Protein AF-A0A9R1JQ22-F1 (afdb_monomer)

Structure (mmCIF, N/CA/C/O backbone):
data_AF-A0A9R1JQ22-F1
#
_entry.id   AF-A0A9R1JQ22-F1
#
loop_
_atom_site.group_PDB
_atom_site.id
_atom_site.type_symbol
_atom_site.label_atom_id
_atom_site.label_alt_id
_atom_site.label_comp_id
_atom_site.label_asym_id
_atom_site.label_entity_id
_atom_site.label_seq_id
_atom_site.pdbx_PDB_ins_code
_atom_site.Cartn_x
_atom_site.Cartn_y
_atom_site.Cartn_z
_atom_site.occupancy
_atom_site.B_iso_or_equiv
_atom_site.auth_seq_id
_atom_site.auth_comp_id
_atom_site.auth_asym_id
_atom_site.auth_atom_id
_atom_site.pdbx_PDB_model_num
ATOM 1 N N . MET A 1 1 ? -4.980 52.542 47.065 1.00 35.00 1 MET A N 1
ATOM 2 C CA . MET A 1 1 ? -4.676 52.228 45.651 1.00 35.00 1 MET A CA 1
ATOM 3 C C . MET A 1 1 ? -4.388 50.743 45.516 1.00 35.00 1 MET A C 1
ATOM 5 O O . MET A 1 1 ? -3.361 50.291 45.997 1.00 35.00 1 MET A O 1
ATOM 9 N N . GLY A 1 2 ? -5.307 49.986 44.917 1.00 48.59 2 GLY A N 1
ATOM 10 C CA . GLY A 1 2 ? -5.088 48.584 44.563 1.00 48.59 2 GLY A CA 1
ATOM 11 C C . GLY A 1 2 ? -4.748 48.441 43.085 1.00 48.59 2 GLY A C 1
ATOM 12 O O . GLY A 1 2 ? -5.331 49.156 42.277 1.00 48.59 2 GLY A O 1
ATOM 13 N N . LYS A 1 3 ? -3.843 47.509 42.760 1.00 42.19 3 LYS A N 1
ATOM 14 C CA . LYS A 1 3 ? -3.771 46.757 41.494 1.00 42.19 3 LYS A CA 1
ATOM 15 C C . LYS A 1 3 ? -3.030 45.442 41.772 1.00 42.19 3 LYS A C 1
ATOM 17 O O . LYS A 1 3 ? -1.808 45.395 41.729 1.00 42.19 3 LYS A O 1
ATOM 22 N N . GLY A 1 4 ? -3.772 44.391 42.122 1.00 51.31 4 GLY A N 1
ATOM 23 C CA . GLY A 1 4 ? -3.244 43.024 42.089 1.00 51.31 4 GLY A CA 1
ATOM 24 C C . GLY A 1 4 ? -3.083 42.564 40.632 1.00 51.31 4 GLY A C 1
ATOM 25 O O . GLY A 1 4 ? -3.836 43.036 39.775 1.00 51.31 4 GLY A O 1
ATOM 26 N N . PRO A 1 5 ? -2.122 41.680 40.316 1.00 47.59 5 PRO A N 1
ATOM 27 C CA . PRO A 1 5 ? -1.846 41.262 38.946 1.00 47.59 5 PRO A CA 1
ATOM 28 C C . PRO A 1 5 ? -2.950 40.323 38.432 1.00 47.59 5 PRO A C 1
ATOM 30 O O . PRO A 1 5 ? -2.848 39.101 38.478 1.00 47.59 5 PRO A O 1
ATOM 33 N N . VAL A 1 6 ? -4.034 40.908 37.923 1.00 52.91 6 VAL A N 1
ATOM 34 C CA . VAL A 1 6 ? -5.035 40.230 37.092 1.00 52.91 6 VAL A CA 1
ATOM 35 C C . VAL A 1 6 ? -4.438 40.098 35.690 1.00 52.91 6 VAL A C 1
ATOM 37 O O . VAL A 1 6 ? -4.528 41.010 34.876 1.00 52.91 6 VAL A O 1
ATOM 40 N N . GLY A 1 7 ? -3.760 38.986 35.411 1.00 54.38 7 GLY A N 1
ATOM 41 C CA . GLY A 1 7 ? -3.201 38.754 34.071 1.00 54.38 7 GLY A CA 1
ATOM 42 C C . GLY A 1 7 ? -2.536 37.401 33.834 1.00 54.38 7 GLY A C 1
ATOM 43 O O . GLY A 1 7 ? -2.377 37.000 32.689 1.00 54.38 7 GLY A O 1
ATOM 44 N N . THR A 1 8 ? -2.189 36.655 34.882 1.00 57.50 8 THR A N 1
ATOM 45 C CA . THR A 1 8 ? -1.467 35.374 34.768 1.00 57.50 8 THR A CA 1
ATOM 46 C C . THR A 1 8 ? -2.361 34.206 34.353 1.00 57.50 8 THR A C 1
ATOM 48 O O . THR A 1 8 ? -1.929 33.347 33.591 1.00 57.50 8 THR A O 1
ATOM 51 N N . ASN A 1 9 ? -3.623 34.186 34.793 1.00 64.94 9 ASN A N 1
ATOM 52 C CA . ASN A 1 9 ? -4.506 33.031 34.598 1.00 64.94 9 ASN A CA 1
ATOM 53 C C . ASN A 1 9 ? -4.864 32.797 33.119 1.00 64.94 9 ASN A C 1
ATOM 55 O O . ASN A 1 9 ? -4.784 31.681 32.621 1.00 64.94 9 ASN A O 1
ATOM 59 N N . LYS A 1 10 ? -5.184 33.864 32.375 1.00 67.69 10 LYS A N 1
ATOM 60 C CA . LYS A 1 10 ? -5.557 33.752 30.954 1.00 67.69 10 LYS A CA 1
ATOM 61 C C . LYS A 1 10 ? -4.394 33.263 30.094 1.00 67.69 10 LYS A C 1
ATOM 63 O O . LYS A 1 10 ? -4.587 32.401 29.247 1.00 67.69 10 LYS A O 1
ATOM 68 N N . THR A 1 11 ? -3.189 33.770 30.342 1.00 75.38 11 THR A N 1
ATOM 69 C CA . THR A 1 11 ? -1.988 33.382 29.593 1.00 75.38 11 THR A CA 1
ATOM 70 C C . THR A 1 11 ? -1.592 31.939 29.881 1.00 75.38 11 THR A C 1
ATOM 72 O O . THR A 1 11 ? -1.247 31.212 28.955 1.00 75.38 11 THR A O 1
ATOM 75 N N . LEU A 1 12 ? -1.702 31.501 31.141 1.00 79.31 12 LEU A N 1
ATOM 76 C CA . LEU A 1 12 ? -1.476 30.108 31.529 1.00 79.31 12 LEU A CA 1
ATOM 77 C C . LEU A 1 12 ? -2.496 29.175 30.871 1.00 79.31 12 LEU A C 1
ATOM 79 O O . LEU A 1 12 ? -2.099 28.171 30.291 1.00 79.31 12 LEU A O 1
ATOM 83 N N . ILE A 1 13 ? -3.783 29.535 30.877 1.00 84.31 13 ILE A N 1
ATOM 84 C CA . ILE A 1 13 ? -4.831 28.766 30.190 1.00 84.31 13 ILE A CA 1
ATOM 85 C C . ILE A 1 13 ? -4.534 28.671 28.687 1.00 84.31 13 ILE A C 1
ATOM 87 O O . ILE A 1 13 ? -4.598 27.583 28.122 1.00 84.31 13 ILE A O 1
ATOM 91 N N . CYS A 1 14 ? -4.148 29.774 28.038 1.00 85.25 14 CYS A N 1
ATOM 92 C CA . CYS A 1 14 ? -3.774 29.762 26.623 1.00 85.25 14 CYS A CA 1
ATOM 93 C C . CYS A 1 14 ? -2.560 28.865 26.347 1.00 85.25 14 CYS A C 1
ATOM 95 O O . CYS A 1 14 ? -2.589 28.079 25.405 1.00 85.25 14 CYS A O 1
ATOM 97 N N . LEU A 1 15 ? -1.514 28.941 27.173 1.00 85.69 15 LEU A N 1
ATOM 98 C CA . LEU A 1 15 ? -0.331 28.080 27.062 1.00 85.69 15 LEU A CA 1
ATOM 99 C C . LEU A 1 15 ? -0.688 26.597 27.206 1.00 85.69 15 LEU A C 1
ATOM 101 O O . LEU A 1 15 ? -0.211 25.774 26.428 1.00 85.69 15 LEU A O 1
ATOM 105 N N . TRP A 1 16 ? -1.565 26.265 28.153 1.00 87.12 16 TRP A N 1
ATOM 106 C CA . TRP A 1 16 ? -2.074 24.908 28.344 1.00 87.12 16 TRP A CA 1
ATOM 107 C C . TRP A 1 16 ? -2.885 24.415 27.143 1.00 87.12 16 TRP A C 1
ATOM 109 O O . TRP A 1 16 ? -2.669 23.297 26.682 1.00 87.12 16 TRP A O 1
ATOM 119 N N . LEU A 1 17 ? -3.774 25.247 26.594 1.00 87.25 17 LEU A N 1
ATOM 120 C CA . LEU A 1 17 ? -4.547 24.910 25.396 1.00 87.25 17 LEU A CA 1
ATOM 121 C C . LEU A 1 17 ? -3.642 24.693 24.177 1.00 87.25 17 LEU A C 1
ATOM 123 O O . LEU A 1 17 ? -3.842 23.735 23.436 1.00 87.25 17 LEU A O 1
ATOM 127 N N . VAL A 1 18 ? -2.620 25.534 23.993 1.00 86.62 18 VAL A N 1
ATOM 128 C CA . VAL A 1 18 ? -1.626 25.377 22.919 1.00 86.62 18 VAL A CA 1
ATOM 129 C C . VAL A 1 18 ? -0.827 24.087 23.100 1.00 86.62 18 VAL A C 1
ATOM 131 O O . VAL A 1 18 ? -0.636 23.356 22.132 1.00 86.62 18 VAL A O 1
ATOM 134 N N . LEU A 1 19 ? -0.412 23.749 24.323 1.00 86.19 19 LEU A N 1
ATOM 135 C CA . LEU A 1 19 ? 0.284 22.493 24.603 1.00 86.19 19 LEU A CA 1
ATOM 136 C C . LEU A 1 19 ? -0.608 21.270 24.326 1.00 86.19 19 LEU A C 1
ATOM 138 O O . LEU A 1 19 ? -0.152 20.316 23.701 1.00 86.19 19 LEU A O 1
ATOM 142 N N . LEU A 1 20 ? -1.887 21.312 24.714 1.00 82.62 20 LEU A N 1
ATOM 143 C CA . LEU A 1 20 ? -2.869 20.265 24.404 1.00 82.62 20 LEU A CA 1
ATOM 144 C C . LEU A 1 20 ? -3.103 20.118 22.893 1.00 82.62 20 LEU A C 1
ATOM 146 O O . LEU A 1 20 ? -3.173 18.996 22.390 1.00 82.62 20 LEU A O 1
ATOM 150 N N . LEU A 1 21 ? -3.172 21.231 22.156 1.00 80.69 21 LEU A N 1
ATOM 151 C CA . LEU A 1 21 ? -3.255 21.246 20.692 1.00 80.69 21 LEU A CA 1
ATOM 152 C C . LEU A 1 21 ? -2.009 20.626 20.048 1.00 80.69 21 LEU A C 1
ATOM 154 O O . LEU A 1 21 ? -2.137 19.801 19.149 1.00 80.69 21 LEU A O 1
ATOM 158 N N . LEU A 1 22 ? -0.811 20.965 20.532 1.00 76.19 22 LEU A N 1
ATOM 159 C CA . LEU A 1 22 ? 0.452 20.403 20.041 1.00 76.19 22 LEU A CA 1
ATOM 160 C C . LEU A 1 22 ? 0.583 18.903 20.348 1.00 76.19 22 LEU A C 1
ATOM 162 O O . LEU A 1 22 ? 1.074 18.149 19.511 1.00 76.19 22 LEU A O 1
ATOM 166 N N . LEU A 1 23 ? 0.104 18.449 21.510 1.00 70.50 23 LEU A N 1
ATOM 167 C CA . LEU A 1 23 ? 0.044 17.023 21.855 1.00 70.50 23 LEU A CA 1
ATOM 168 C C . LEU A 1 23 ? -0.985 16.268 20.998 1.00 70.50 23 LEU A C 1
ATOM 170 O O . LEU A 1 23 ? -0.746 15.121 20.618 1.00 70.50 23 LEU A O 1
ATOM 174 N N . SER A 1 24 ? -2.094 16.926 20.648 1.00 65.81 24 SER A N 1
ATOM 175 C CA . SER A 1 24 ? -3.119 16.396 19.736 1.00 65.81 24 SER A CA 1
ATOM 176 C C . SER A 1 24 ? -2.671 16.414 18.270 1.00 65.81 24 SER A C 1
ATOM 178 O O . SER A 1 24 ? -3.159 15.620 17.473 1.00 65.81 24 SER A O 1
ATOM 180 N N . TYR A 1 25 ? -1.696 17.257 17.911 1.00 61.34 25 TYR A N 1
ATOM 181 C CA . TYR A 1 25 ? -1.096 17.337 16.574 1.00 61.34 25 TYR A CA 1
ATOM 182 C C . TYR A 1 25 ? -0.208 16.122 16.228 1.00 61.34 25 TYR A C 1
ATOM 184 O O . TYR A 1 25 ? 0.479 16.119 15.203 1.00 61.34 25 TYR A O 1
ATOM 192 N N . LYS A 1 26 ? -0.230 15.036 17.019 1.00 57.59 26 LYS A N 1
ATOM 193 C CA . LYS A 1 26 ? 0.317 13.755 16.556 1.00 57.59 26 LYS A CA 1
ATOM 194 C C . LYS A 1 26 ? -0.278 13.440 15.184 1.00 57.59 26 LYS A C 1
ATOM 196 O O . LYS A 1 26 ? -1.483 13.323 15.000 1.00 57.59 26 LYS A O 1
ATOM 201 N N . LYS A 1 27 ? 0.634 13.413 14.218 1.00 52.72 27 LYS A N 1
ATOM 202 C CA . LYS A 1 27 ? 0.445 13.447 12.774 1.00 52.72 27 LYS A CA 1
ATOM 203 C C . LYS A 1 27 ? -0.727 12.575 12.323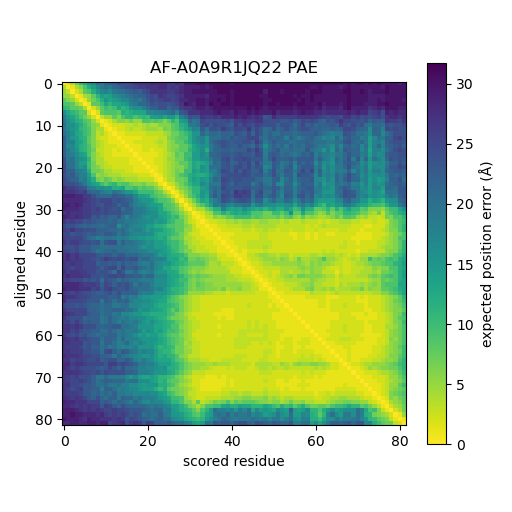 1.00 52.72 27 LYS A C 1
ATOM 205 O O . LYS A 1 27 ? -0.546 11.393 12.059 1.00 52.72 27 LYS A O 1
ATOM 210 N N . MET A 1 28 ? -1.904 13.178 12.146 1.00 48.97 28 MET A N 1
ATOM 211 C CA . MET A 1 28 ? -2.988 12.581 11.367 1.00 48.97 28 MET A CA 1
ATOM 212 C C . MET A 1 28 ? -2.594 12.602 9.885 1.00 48.97 28 MET A C 1
ATOM 214 O O . MET A 1 28 ? -3.143 13.344 9.075 1.00 48.97 28 MET A O 1
ATOM 218 N N . ARG A 1 29 ? -1.613 11.779 9.502 1.00 55.34 29 ARG A N 1
ATOM 219 C CA . ARG A 1 29 ? -1.555 11.266 8.134 1.00 55.34 29 ARG A CA 1
ATOM 220 C C . ARG A 1 29 ? -2.613 10.172 8.099 1.00 55.34 29 ARG A C 1
ATOM 222 O O . ARG A 1 29 ? -2.325 9.019 8.385 1.00 55.34 29 ARG A O 1
ATOM 229 N N . SER A 1 30 ? -3.865 10.562 7.867 1.00 63.72 30 SER A N 1
ATOM 230 C CA . SER A 1 30 ? -5.032 9.664 7.864 1.00 63.72 30 SER A CA 1
ATOM 231 C C . SER A 1 30 ? -5.053 8.774 6.610 1.00 63.72 30 SER A C 1
ATOM 233 O O . SER A 1 30 ? -6.051 8.643 5.904 1.00 63.72 30 SER A O 1
ATOM 235 N N . ASP A 1 31 ? -3.903 8.186 6.285 1.00 66.00 31 ASP A N 1
ATOM 236 C CA . ASP A 1 31 ? -3.790 7.177 5.246 1.00 66.00 31 ASP A CA 1
ATOM 237 C C . ASP A 1 31 ? -3.949 5.764 5.832 1.00 66.00 31 ASP A C 1
ATOM 239 O O . ASP A 1 31 ? -4.452 4.875 5.146 1.00 66.00 31 ASP A O 1
ATOM 243 N N . GLY A 1 32 ? -3.655 5.590 7.121 1.00 72.94 32 GLY A N 1
ATOM 244 C CA . GLY A 1 32 ? -3.839 4.352 7.867 1.00 72.94 32 GLY A CA 1
ATOM 245 C C . GLY A 1 32 ? -3.260 4.460 9.279 1.00 72.94 32 GLY A C 1
ATOM 246 O O . GLY A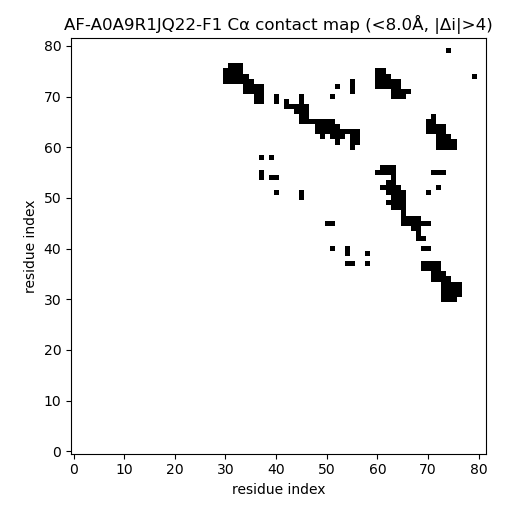 1 32 ? -2.654 5.473 9.622 1.00 72.94 32 GLY A O 1
ATOM 247 N N . CYS A 1 33 ? -3.460 3.425 10.090 1.00 80.25 33 CYS A N 1
ATOM 248 C CA . CYS A 1 33 ? -2.787 3.250 11.383 1.00 80.25 33 CYS A CA 1
ATOM 249 C C . CYS A 1 33 ? -1.478 2.465 11.269 1.00 80.25 33 CYS A C 1
ATOM 251 O O . CYS A 1 33 ? -0.624 2.562 12.145 1.00 80.25 33 CYS A O 1
ATOM 253 N N . GLU A 1 34 ? -1.329 1.705 10.190 1.00 85.38 34 GLU A N 1
ATOM 254 C CA . GLU A 1 34 ? -0.126 0.960 9.852 1.00 85.38 34 GLU A CA 1
ATOM 255 C C . GLU A 1 34 ? 0.173 1.217 8.375 1.00 85.38 34 GLU A C 1
ATOM 257 O O . GLU A 1 34 ? -0.749 1.207 7.551 1.00 85.38 34 GLU A O 1
ATOM 262 N N . ASP A 1 35 ? 1.439 1.468 8.049 1.00 90.62 35 ASP A N 1
ATOM 263 C CA . ASP A 1 35 ? 1.916 1.557 6.675 1.00 90.62 35 ASP A CA 1
ATOM 264 C C . ASP A 1 35 ? 3.223 0.790 6.478 1.00 90.62 35 ASP A C 1
ATOM 266 O O . ASP A 1 35 ? 4.092 0.786 7.349 1.00 90.62 35 ASP A O 1
ATOM 270 N N . HIS A 1 36 ? 3.347 0.134 5.326 1.00 92.69 36 HIS A N 1
ATOM 271 C CA . HIS A 1 36 ? 4.534 -0.623 4.939 1.00 92.69 36 HIS A CA 1
ATOM 272 C C . HIS A 1 36 ? 4.709 -0.590 3.416 1.00 92.69 36 HIS A C 1
ATOM 274 O O . HIS A 1 36 ? 3.726 -0.552 2.676 1.00 92.69 36 HIS A O 1
ATOM 280 N N . ASP A 1 37 ? 5.947 -0.596 2.924 1.00 94.31 37 ASP A N 1
ATOM 281 C CA . ASP A 1 37 ? 6.202 -0.703 1.483 1.00 94.31 37 ASP A CA 1
ATOM 282 C C . ASP A 1 37 ? 5.926 -2.145 1.015 1.00 94.31 37 ASP A C 1
ATOM 284 O O . ASP A 1 37 ? 6.312 -3.107 1.673 1.00 94.31 37 ASP A O 1
ATOM 288 N N . SER A 1 38 ? 5.221 -2.320 -0.099 1.00 94.19 38 SER A N 1
ATOM 289 C CA . SER A 1 38 ? 4.820 -3.646 -0.579 1.00 94.19 38 SER A CA 1
ATOM 290 C C . SER A 1 38 ? 6.036 -4.540 -0.827 1.00 94.19 38 SER A C 1
ATOM 292 O O . SER A 1 38 ? 6.997 -4.127 -1.477 1.00 94.19 38 SER A O 1
ATOM 294 N N . GLN A 1 39 ? 5.978 -5.778 -0.336 1.00 95.44 39 GLN A N 1
ATOM 295 C CA . GLN A 1 39 ? 7.047 -6.764 -0.536 1.00 95.44 39 GLN A CA 1
ATOM 296 C C . GLN A 1 39 ? 6.922 -7.503 -1.873 1.00 95.44 39 GLN A C 1
ATOM 298 O O . GLN A 1 39 ? 7.886 -8.104 -2.343 1.00 95.44 39 GLN A O 1
ATOM 303 N N . THR A 1 40 ? 5.733 -7.476 -2.478 1.00 95.31 40 THR A N 1
ATOM 304 C CA . THR A 1 40 ? 5.414 -8.199 -3.716 1.00 95.31 40 THR A CA 1
ATOM 305 C C . THR A 1 40 ? 5.199 -7.286 -4.923 1.00 95.31 40 THR A C 1
ATOM 307 O O . THR A 1 40 ? 4.948 -7.782 -6.022 1.00 95.31 40 THR A O 1
ATOM 310 N N . TRP A 1 41 ? 5.321 -5.963 -4.757 1.00 94.50 41 TRP A N 1
ATOM 311 C CA . TRP A 1 41 ? 5.314 -5.022 -5.874 1.00 94.50 41 TRP A CA 1
ATOM 312 C C . TRP A 1 41 ? 6.531 -5.255 -6.772 1.00 94.50 41 TRP A C 1
A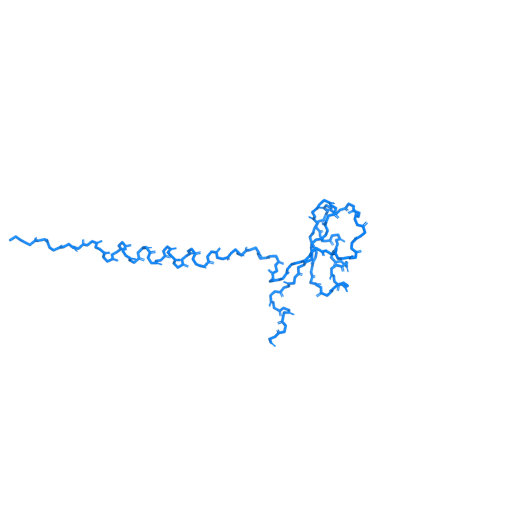TOM 314 O O . TRP A 1 41 ? 7.673 -5.247 -6.323 1.00 94.50 41 TRP A O 1
ATOM 324 N N . ASP A 1 42 ? 6.278 -5.424 -8.065 1.00 91.44 42 ASP A N 1
ATOM 325 C CA . ASP A 1 42 ? 7.273 -5.772 -9.085 1.00 91.44 42 ASP A CA 1
ATOM 326 C C . ASP A 1 42 ? 8.198 -4.607 -9.489 1.00 91.44 42 ASP A C 1
ATOM 328 O O . ASP A 1 42 ? 9.068 -4.764 -10.344 1.00 91.44 42 ASP A O 1
ATOM 332 N N . GLY A 1 43 ? 8.019 -3.432 -8.880 1.00 88.12 43 GLY A N 1
ATOM 333 C CA . GLY A 1 43 ? 8.794 -2.229 -9.176 1.00 88.12 43 GLY A CA 1
ATOM 334 C C . GLY A 1 43 ? 8.336 -1.489 -10.434 1.00 88.12 43 GLY A C 1
ATOM 335 O O . GLY A 1 43 ? 8.985 -0.516 -10.827 1.00 88.12 43 GLY A O 1
ATOM 336 N N . ASN A 1 44 ? 7.219 -1.894 -11.051 1.00 89.12 44 ASN A N 1
ATOM 337 C CA . ASN A 1 44 ? 6.656 -1.177 -12.187 1.00 89.12 44 ASN A CA 1
ATOM 338 C C . ASN A 1 44 ? 6.249 0.253 -11.816 1.00 89.12 44 ASN A C 1
ATOM 340 O O . ASN A 1 44 ? 6.111 0.633 -10.647 1.00 89.12 44 ASN A O 1
ATOM 344 N N . MET A 1 45 ? 6.033 1.068 -12.850 1.00 90.56 45 MET A N 1
ATOM 345 C CA . MET A 1 45 ? 5.608 2.449 -12.678 1.00 90.56 45 MET A CA 1
ATOM 346 C C . MET A 1 45 ? 4.264 2.510 -11.939 1.00 90.56 45 MET A C 1
ATOM 348 O O . MET A 1 45 ? 3.210 2.120 -12.440 1.00 90.56 45 MET A O 1
ATOM 352 N N . CYS A 1 46 ? 4.317 3.052 -10.732 1.00 88.44 46 CYS A N 1
ATOM 353 C CA . CYS A 1 46 ? 3.213 3.275 -9.824 1.00 88.44 46 CYS A CA 1
ATOM 354 C C . CYS A 1 46 ? 3.062 4.793 -9.685 1.00 88.44 46 CYS A C 1
ATOM 356 O O . CYS A 1 46 ? 3.720 5.433 -8.867 1.00 88.44 46 CYS A O 1
ATOM 358 N N . VAL A 1 47 ? 2.208 5.395 -10.513 1.00 85.00 47 VAL A N 1
ATOM 359 C CA . VAL A 1 47 ? 1.908 6.844 -10.457 1.00 85.00 47 VAL A CA 1
ATOM 360 C C . VAL A 1 47 ? 0.431 7.138 -10.247 1.00 85.00 47 VAL A C 1
ATOM 362 O O . VAL A 1 47 ? 0.071 8.158 -9.667 1.00 85.00 47 VAL A O 1
ATOM 365 N N . LYS A 1 48 ? -0.446 6.230 -10.678 1.00 85.56 48 LYS A N 1
ATOM 366 C CA . LYS A 1 48 ? -1.886 6.383 -10.508 1.00 85.56 48 LYS A CA 1
ATOM 367 C C . LYS A 1 48 ? -2.303 5.832 -9.146 1.00 85.56 48 LYS A C 1
ATOM 369 O O . LYS A 1 48 ? -1.981 4.703 -8.783 1.00 85.56 48 LYS A O 1
ATOM 374 N N . HIS A 1 49 ? -3.039 6.637 -8.385 1.00 79.88 49 HIS A N 1
ATOM 375 C CA . HIS A 1 49 ? -3.606 6.203 -7.111 1.00 79.88 49 HIS A CA 1
ATOM 376 C C . HIS A 1 49 ? -4.443 4.930 -7.288 1.00 79.88 49 HIS A C 1
ATOM 378 O O . HIS A 1 49 ? -5.227 4.818 -8.230 1.00 79.88 49 HIS A O 1
ATOM 384 N N . GLY A 1 50 ? -4.269 3.974 -6.375 1.00 79.75 50 GLY A N 1
ATOM 385 C CA . GLY A 1 50 ? -4.988 2.703 -6.383 1.00 79.75 50 GLY A CA 1
ATOM 386 C C . GLY A 1 50 ? -4.438 1.637 -7.334 1.00 79.75 50 GLY A C 1
ATOM 387 O O . GLY A 1 50 ? -4.881 0.497 -7.232 1.00 79.75 50 GLY A O 1
ATOM 388 N N . THR A 1 51 ? -3.455 1.939 -8.198 1.00 90.31 51 THR A N 1
ATOM 389 C CA . THR A 1 51 ? -2.845 0.938 -9.101 1.00 90.31 51 THR A CA 1
ATOM 390 C C . THR A 1 51 ? -2.342 -0.285 -8.344 1.00 90.31 51 THR A C 1
ATOM 392 O O . THR A 1 51 ? -2.573 -1.411 -8.772 1.00 90.31 51 THR A O 1
ATOM 395 N N . CYS A 1 52 ? -1.710 -0.075 -7.191 1.00 94.06 52 CYS A N 1
ATOM 396 C CA . CYS A 1 52 ? -1.171 -1.164 -6.390 1.00 94.06 52 CYS A CA 1
ATOM 397 C C . CYS A 1 52 ? -2.101 -1.633 -5.253 1.00 94.06 52 CYS A C 1
ATOM 399 O O . CYS A 1 52 ? -1.673 -2.403 -4.396 1.00 94.06 52 CYS A O 1
ATOM 401 N N . ASN A 1 53 ? -3.384 -1.231 -5.244 1.00 94.38 53 ASN A N 1
ATOM 402 C CA . ASN A 1 53 ? -4.345 -1.679 -4.222 1.00 94.38 53 ASN A CA 1
ATOM 403 C C . ASN A 1 53 ? -4.444 -3.203 -4.159 1.00 94.38 53 ASN A C 1
ATOM 405 O O . ASN A 1 53 ? -4.408 -3.766 -3.073 1.00 94.38 53 ASN A O 1
ATOM 409 N N . VAL A 1 54 ? -4.552 -3.859 -5.317 1.00 94.25 54 VAL A N 1
ATOM 410 C CA . VAL A 1 54 ? -4.713 -5.320 -5.396 1.00 94.25 54 VAL A CA 1
ATOM 411 C C . VAL A 1 54 ? -3.516 -6.043 -4.779 1.00 94.25 54 VAL A C 1
ATOM 413 O O . VAL A 1 54 ? -3.688 -7.077 -4.141 1.00 94.25 54 VAL A O 1
ATOM 416 N N . VAL A 1 55 ? -2.313 -5.491 -4.943 1.00 95.31 55 VAL A N 1
ATOM 417 C CA . VAL A 1 55 ? -1.089 -6.045 -4.356 1.00 95.31 55 VAL A CA 1
ATOM 418 C C . VAL A 1 55 ? -1.136 -5.913 -2.834 1.00 95.31 55 VAL A C 1
ATOM 420 O O . VAL A 1 55 ? -1.055 -6.916 -2.134 1.00 95.31 55 VAL A O 1
ATOM 423 N N . CYS A 1 56 ? -1.419 -4.715 -2.320 1.00 95.38 56 CYS A N 1
ATOM 424 C CA . CYS A 1 56 ? -1.560 -4.487 -0.881 1.00 95.38 56 CYS A CA 1
ATOM 425 C C . CYS A 1 56 ? -2.668 -5.330 -0.231 1.00 95.38 56 CYS A C 1
ATOM 427 O O . CYS A 1 56 ? -2.490 -5.834 0.872 1.00 95.38 56 CYS A O 1
ATOM 429 N N . GLN A 1 57 ? -3.788 -5.544 -0.923 1.00 95.06 57 GLN A N 1
ATOM 430 C CA . GLN A 1 57 ? -4.879 -6.393 -0.436 1.00 95.06 57 GLN A CA 1
ATOM 431 C C . GLN A 1 57 ? -4.471 -7.860 -0.305 1.00 95.06 57 GLN A C 1
ATOM 433 O O . GLN A 1 57 ? -4.871 -8.522 0.650 1.00 95.06 57 GLN A O 1
ATOM 438 N N . ARG A 1 58 ? -3.631 -8.368 -1.215 1.00 95.81 58 ARG A N 1
ATOM 439 C CA . ARG A 1 58 ? -3.057 -9.719 -1.101 1.00 95.81 58 ARG A CA 1
ATOM 440 C C . ARG A 1 58 ? -2.060 -9.834 0.050 1.00 95.81 58 ARG A C 1
ATOM 442 O O . ARG A 1 58 ? -1.947 -10.904 0.634 1.00 95.81 58 ARG A O 1
ATOM 449 N N . GLU A 1 59 ? -1.382 -8.742 0.390 1.00 94.69 59 GLU A N 1
ATOM 450 C CA . GLU A 1 59 ? -0.475 -8.652 1.542 1.00 94.69 59 GLU A CA 1
ATOM 451 C C . GLU A 1 59 ? -1.208 -8.420 2.880 1.00 94.69 59 GLU A C 1
ATOM 453 O O . GLU A 1 59 ? -0.571 -8.373 3.928 1.00 94.69 59 GLU A O 1
ATOM 458 N N . GLY A 1 60 ? -2.543 -8.303 2.876 1.00 93.38 60 GLY A N 1
ATOM 459 C CA . GLY A 1 60 ? -3.348 -8.139 4.093 1.00 93.38 60 GLY A CA 1
ATOM 460 C C . GLY A 1 60 ? -3.557 -6.688 4.545 1.00 93.38 60 GLY A C 1
ATOM 461 O O . GLY A 1 60 ? -3.929 -6.449 5.698 1.00 93.38 60 GLY A O 1
ATOM 462 N N . TYR A 1 61 ? -3.336 -5.725 3.650 1.00 93.69 61 TYR A N 1
ATOM 463 C CA . TYR A 1 61 ? -3.605 -4.300 3.852 1.00 93.69 61 TYR A CA 1
ATOM 464 C C . TYR A 1 61 ? -4.892 -3.860 3.140 1.00 93.69 61 TYR A C 1
ATOM 466 O O . TYR A 1 61 ? -5.351 -4.489 2.193 1.00 93.69 61 TYR A O 1
ATOM 474 N N . ASP A 1 62 ? -5.475 -2.736 3.553 1.00 92.31 62 ASP A N 1
ATOM 475 C CA . ASP A 1 62 ? -6.757 -2.271 3.009 1.00 92.31 62 ASP A CA 1
ATOM 476 C C . ASP A 1 62 ? -6.609 -1.546 1.663 1.00 92.31 62 ASP A C 1
ATOM 478 O O . ASP A 1 62 ? -7.478 -1.638 0.788 1.00 92.31 62 ASP A O 1
ATOM 482 N N . ARG A 1 63 ? -5.512 -0.795 1.491 1.00 91.75 63 ARG A N 1
ATOM 483 C CA . ARG A 1 63 ? -5.246 0.004 0.284 1.00 91.75 63 ARG A CA 1
ATOM 484 C C . ARG A 1 63 ? -3.759 0.216 0.025 1.00 91.75 63 ARG A C 1
ATOM 486 O O . ARG A 1 63 ? -2.938 0.083 0.924 1.00 91.75 63 ARG A O 1
ATOM 493 N N . GLY A 1 64 ? -3.438 0.621 -1.199 1.00 92.81 64 GLY A N 1
ATOM 494 C CA . GLY A 1 64 ? -2.105 0.990 -1.656 1.00 92.81 64 GLY A CA 1
ATOM 495 C C . GLY A 1 64 ? -2.048 2.408 -2.232 1.00 92.81 64 GLY A C 1
ATOM 496 O O . GLY A 1 64 ? -2.984 2.896 -2.873 1.00 92.81 64 GLY A O 1
ATOM 497 N N . ARG A 1 65 ? -0.916 3.084 -2.035 1.00 92.44 65 ARG A N 1
ATOM 498 C CA . ARG A 1 65 ? -0.580 4.351 -2.688 1.00 92.44 65 ARG A CA 1
ATOM 499 C C . ARG A 1 65 ? 0.743 4.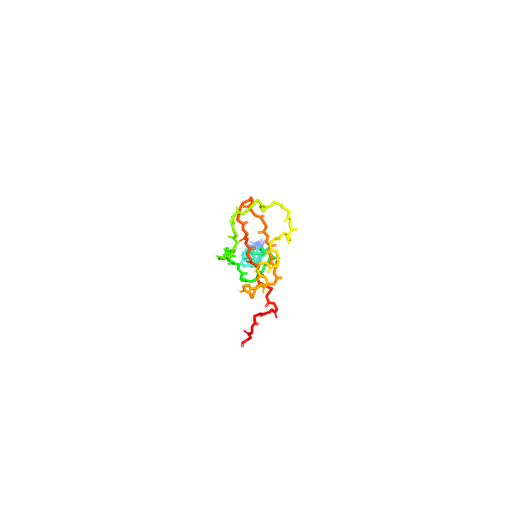230 -3.421 1.00 92.44 65 ARG A C 1
ATOM 501 O O . ARG A 1 65 ? 1.706 3.650 -2.939 1.00 92.44 65 ARG A O 1
ATOM 508 N N . CYS A 1 66 ? 0.760 4.859 -4.577 1.00 92.06 66 CYS A N 1
ATOM 509 C CA . CYS A 1 66 ? 1.895 4.921 -5.461 1.00 92.06 66 CYS A CA 1
ATOM 510 C C . CYS A 1 66 ? 2.844 6.081 -5.133 1.00 92.06 66 CYS A C 1
ATOM 512 O O . CYS A 1 66 ? 2.403 7.218 -4.958 1.00 92.06 66 CYS A O 1
ATOM 514 N N . TYR A 1 67 ? 4.141 5.784 -5.140 1.00 89.75 67 TYR A N 1
ATOM 515 C CA . TYR A 1 67 ? 5.262 6.711 -5.031 1.00 89.75 67 TYR A CA 1
ATOM 516 C C . TYR A 1 67 ? 6.308 6.374 -6.110 1.00 89.75 67 TYR A C 1
ATOM 518 O O . TYR A 1 67 ? 7.343 5.771 -5.839 1.00 89.75 67 TYR A O 1
ATOM 526 N N . VAL A 1 68 ? 6.021 6.770 -7.355 1.00 88.25 68 VAL A N 1
ATOM 527 C CA . VAL A 1 68 ? 6.842 6.560 -8.568 1.00 88.25 68 VAL A CA 1
ATOM 528 C C . VAL A 1 68 ? 7.015 5.088 -8.955 1.00 88.25 68 VAL A C 1
ATOM 530 O O . VAL A 1 68 ? 6.386 4.639 -9.905 1.00 88.25 68 VAL A O 1
ATOM 533 N N . THR A 1 69 ? 7.854 4.338 -8.252 1.00 91.75 69 THR A N 1
ATOM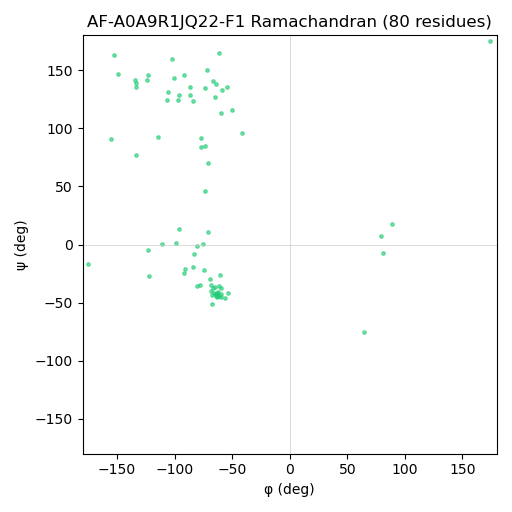 534 C CA . THR A 1 69 ? 8.047 2.884 -8.421 1.00 91.75 69 THR A CA 1
ATOM 535 C C . THR A 1 69 ? 7.793 2.125 -7.125 1.00 91.75 69 THR A C 1
ATOM 537 O O . THR A 1 69 ? 7.806 0.900 -7.117 1.00 91.75 69 THR A O 1
ATOM 540 N N . VAL A 1 70 ? 7.535 2.842 -6.030 1.00 91.75 70 VA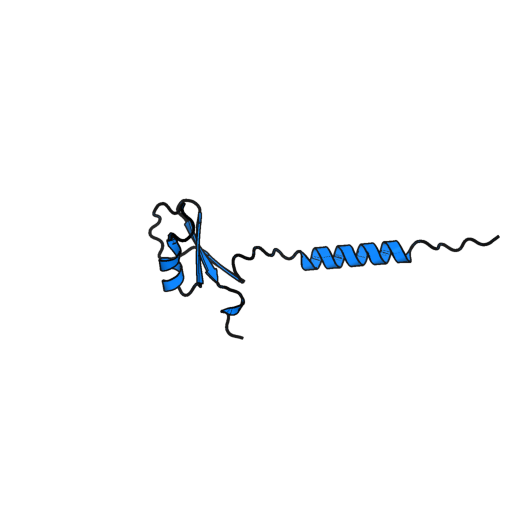L A N 1
ATOM 541 C CA . VAL A 1 70 ? 7.242 2.266 -4.723 1.00 91.75 70 VAL A CA 1
ATOM 542 C C . VAL A 1 70 ? 5.732 2.199 -4.545 1.00 91.75 70 VAL A C 1
ATOM 544 O O . VAL A 1 70 ? 5.028 3.198 -4.713 1.00 91.75 70 VAL A O 1
ATOM 547 N N . CYS A 1 71 ? 5.227 1.027 -4.180 1.00 94.56 7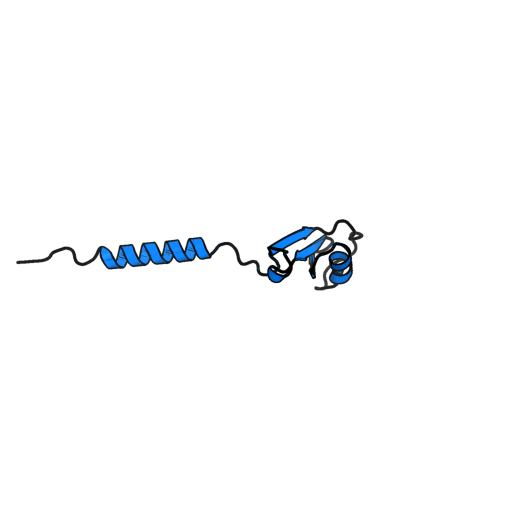1 CYS A N 1
ATOM 548 C CA . CYS A 1 71 ? 3.880 0.888 -3.655 1.00 94.56 71 CYS A CA 1
ATOM 549 C C . CYS A 1 71 ? 3.943 0.859 -2.131 1.00 94.56 71 CYS A C 1
ATOM 551 O O . CYS A 1 71 ? 4.617 0.007 -1.561 1.00 94.56 71 CYS A O 1
ATOM 553 N N . ARG A 1 72 ? 3.215 1.759 -1.473 1.00 94.00 72 ARG A N 1
ATOM 554 C CA . ARG A 1 72 ? 3.048 1.757 -0.021 1.00 94.00 72 ARG A CA 1
ATOM 555 C C . ARG A 1 72 ? 1.652 1.297 0.351 1.00 94.00 72 ARG A C 1
ATOM 557 O O . ARG A 1 72 ? 0.669 1.888 -0.098 1.00 94.00 72 ARG A O 1
ATOM 564 N N . CYS A 1 73 ? 1.578 0.272 1.177 1.00 94.25 73 CYS A N 1
ATOM 565 C CA . CYS A 1 73 ? 0.357 -0.314 1.689 1.00 94.25 73 CYS A CA 1
ATOM 566 C C . CYS A 1 73 ? -0.050 0.329 3.009 1.00 94.25 73 CYS A C 1
ATOM 568 O O . CYS A 1 73 ? 0.801 0.721 3.802 1.00 94.25 73 CYS A O 1
ATOM 570 N N . TYR A 1 74 ? -1.357 0.451 3.226 1.00 92.25 74 TYR A N 1
ATOM 571 C CA . TYR A 1 74 ? -1.935 1.078 4.406 1.00 92.25 74 TYR A CA 1
ATOM 572 C C . TYR A 1 74 ? -3.057 0.230 4.978 1.00 92.25 74 TYR A C 1
ATOM 574 O O . TYR A 1 74 ? -3.909 -0.272 4.236 1.00 92.25 74 TYR A O 1
ATOM 582 N N . LYS A 1 75 ? -3.088 0.150 6.306 1.00 90.50 75 LYS A N 1
ATOM 583 C CA . LYS A 1 75 ? -4.156 -0.487 7.067 1.00 90.50 75 LYS A CA 1
ATOM 584 C C . LYS A 1 75 ? -5.035 0.556 7.731 1.00 90.50 75 LYS A C 1
ATOM 586 O O . LYS A 1 75 ? -4.545 1.480 8.383 1.00 90.50 75 LYS A O 1
ATOM 591 N N . ASN A 1 76 ? -6.339 0.414 7.580 1.00 87.06 76 ASN A N 1
ATOM 592 C CA . ASN A 1 76 ? -7.318 1.231 8.261 1.00 87.06 76 ASN A CA 1
ATOM 593 C C . ASN A 1 76 ? -7.257 0.951 9.761 1.00 87.06 76 ASN A C 1
ATOM 595 O O . ASN A 1 76 ? -7.151 -0.185 10.215 1.00 87.06 76 ASN A O 1
ATOM 599 N N . CYS A 1 77 ? -7.396 2.010 10.546 1.00 80.62 77 CYS A N 1
ATOM 600 C CA . CYS A 1 77 ? -7.376 1.936 12.002 1.00 80.62 77 CYS A CA 1
ATOM 601 C C . CYS A 1 77 ? -8.476 1.053 12.598 1.00 80.62 77 CYS A C 1
ATOM 603 O O . CYS A 1 77 ? -8.309 0.511 13.682 1.00 80.62 77 CYS A O 1
ATOM 605 N N . THR A 1 78 ? -9.594 0.895 11.890 1.00 75.69 78 THR A N 1
ATOM 606 C CA . THR A 1 78 ? -10.729 0.065 12.311 1.00 75.69 78 THR A CA 1
ATOM 607 C C . THR A 1 78 ? -10.555 -1.417 11.974 1.00 75.69 78 THR A C 1
ATOM 609 O O . THR A 1 78 ? -11.392 -2.217 12.374 1.00 75.69 78 THR A O 1
ATOM 612 N N . ALA A 1 79 ? -9.516 -1.782 11.215 1.00 63.75 79 ALA A N 1
ATOM 613 C CA . ALA A 1 79 ? -9.242 -3.152 10.776 1.00 63.75 79 ALA A CA 1
ATOM 614 C C . ALA A 1 79 ? -8.192 -3.869 11.649 1.00 63.75 79 ALA A C 1
ATOM 616 O O . ALA A 1 79 ? -7.839 -5.016 11.373 1.00 63.75 79 ALA A O 1
ATOM 617 N N . LEU A 1 80 ? -7.672 -3.207 12.688 1.00 60.75 80 LEU A N 1
ATOM 618 C CA . LEU A 1 80 ? -6.763 -3.821 13.652 1.00 60.75 80 LEU A CA 1
ATOM 619 C C . LEU A 1 80 ? -7.586 -4.564 14.721 1.00 60.75 80 LEU A C 1
ATOM 621 O O . LEU A 1 80 ? -8.449 -3.939 15.342 1.00 60.75 80 LEU A O 1
ATOM 625 N N . PRO A 1 81 ? -7.367 -5.876 14.931 1.00 57.91 81 PRO A N 1
ATOM 626 C CA . PRO A 1 81 ? -8.005 -6.593 16.027 1.00 57.91 81 PRO A CA 1
ATOM 627 C C . PRO A 1 81 ? -7.530 -6.020 17.371 1.00 57.91 81 PRO A C 1
ATOM 629 O O . PRO A 1 81 ? -6.352 -5.693 17.522 1.00 57.91 81 PRO A O 1
ATOM 632 N N . ILE A 1 82 ? -8.480 -5.869 18.300 1.00 54.88 82 ILE A N 1
ATOM 633 C CA . ILE A 1 82 ? -8.263 -5.457 19.698 1.00 54.88 82 ILE A CA 1
ATOM 634 C C . ILE A 1 82 ? -7.450 -6.526 20.428 1.00 54.88 82 ILE A C 1
ATOM 636 O O . ILE A 1 82 ? -7.776 -7.721 20.237 1.00 54.88 82 ILE A O 1
#

pLDDT: mean 79.75, std 15.97, range [35.0, 95.81]

Sequence (82 aa):
MGKGPVGTNKTLICLWLVLLLLLSYKKMRSDGCEDHDSQTWDGNMCVKHGTCNVVCQREGYDRGRCYVTVCRCYKNCTALPI

Nearest PDB structures (foldseek):
  6mry-assembly1_A  TM=8.100E-01  e=1.061E-02  Nicotiana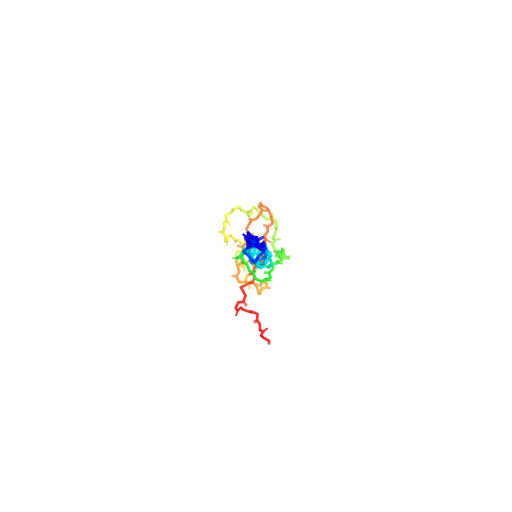 occidentalis
  1i6f-assembly1_A  TM=5.712E-01  e=4.777E-01  Centruroides sculpturatus
  2ktx-assembly1_A  TM=6.503E-01  e=1.418E+00  Androctonus mauritanicus mauritanicus

Mean predicted aligned error: 13.04 Å

Radius of gyration: 22.71 Å; Cα contacts (8 Å, |Δi|>4): 113; chains: 1; bounding box: 20×62×58 Å

Foldseek 3Di:
DDDDPPPDPVVVVVVVVVVVVVVVPPPPPVQAPDKDWQPPQPQPFFDDAQPCQVSLVVVVARTWHDDGRIIMGHHHPVPDDD

Secondary structure (DSSP, 8-state):
-----TTHHHHHHHHHHHHHHHHHTS---TT-SEEEE-SS-----B-STTTTHHHHHHTT-SEEEEEBTEEEEEE-GGGS--

InterPro domains:
  IPR003614 Knottins-like [PF00304] (36-77)
  IPR036574 Knottin, scorpion toxin-like superfamily [G3DSA:3.30.30.10] (26-80)
  IPR036574 Knottin, scorpion toxin-like superfamily [SSF57095] (37-77)

Organism: Triticum aestivum (NCBI:txid4565)

Solvent-accessible surface area (backbone atoms only — not comparable to full-atom values): 4936 Å² total; per-residue (Å²): 140,87,83,78,89,87,64,60,66,65,55,50,51,51,51,52,51,50,50,53,50,59,65,63,56,61,77,79,62,84,72,37,72,45,76,48,70,52,89,80,64,88,54,55,86,24,73,53,78,49,72,45,20,70,58,19,44,75,76,75,26,74,32,21,41,44,56,57,45,42,39,35,20,18,26,50,67,86,74,60,83,132

=== Feature glossary ===
The features interleaved in this record are:

— What the protein is —

Sequence gives the chain of amino acids in standard one-letter code (A=alanine, C=cysteine, …, Y=tyrosine), read N→C. It is the only feature that is directly encoded by the gene; all structural features are derived from the folded form of this sequence.

Database cross-references. InterPro integrates a dozen domain/family signature databases into unified entries with residue-range hits. GO terms attach function/process/location labels with evidence codes. CATH codes position the fold in a four-level structural taxonomy. Organism is the NCBI-taxonomy species name.

— Where its atoms are —

Atomic coordinates in PDBx/mmCIF format — the same representation the Protein Data Bank distributes. Each line of the _atom_site loop places one backbone atom in Cartesian space (units: ångströms, origin: arbitrary).

The six renders are orthographic views along the three Cartesian axes in both directions. Representation (cartoon, sticks, or surface) and color scheme (sequence-rainbow or by-chain) vary across proteins so the training set covers all the common visualization conventions.

— Local backbone conformation —

Eight-state secondary structure (DSSP): H is the canonical α-helix, G the tighter 3₁₀-helix, I the wider π-helix; E/B are β-structure, T and S are turns and bends, and '-' is everything else. DSSP derives these from the pattern of main-chain N–H···O=C hydrogen bonds, not from the sequence.

P-SEA three-state annotation labels each residue as helix, strand, or coil based purely on the geometry of the Cα trace. It serves as a fallback when the full backbone (and thus DSSP) is unavailable.

The φ/ψ torsion pair specifies the backbone conformation at each residue. φ rotates about the N–Cα bond, ψ about the Cα–C bond. Steric clashes forbid most of the (φ, ψ) plane — the allowed regions (α-helix basin, β-sheet basin, left-handed helix) are the Ramachandran-allowed regions.

— Global shape and packing —

The geometric summary reports three shape descriptors. Rg (radius of gyration) measures how spread out the Cα atoms are about t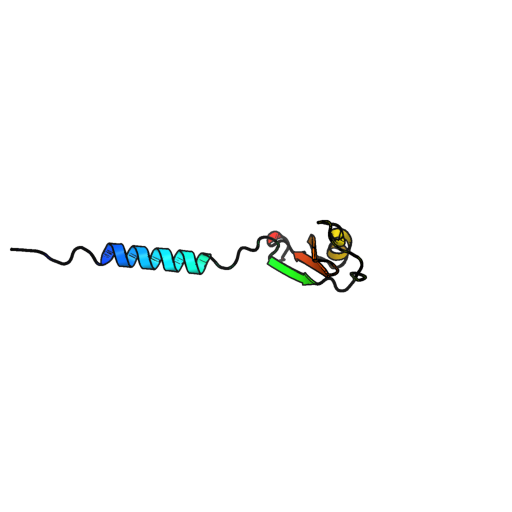heir centre of mass; compact globular proteins have small Rg, elongated or unfolded ones large. Cα contacts (<8 Å, |i−j|>4) count long-range residue pairs in spatial proximity — high for tightly packed folds, near zero for rods or random coil. The bounding-box extents give the protein's footprint along x, y, z in Å.

Solvent-accessible surface area (SASA) is the area in Å² traced out by the centre of a 1.4 Å probe sphere (a water molecule) rolled over the protein's van der Waals surface (Shrake–Rupley / Lee–Richards construction). Buried residues have near-zero SASA; fully exposed residues can exceed 200 Å². The total SASA scales roughly with the number of surface residues.

The contact map is a binary N×N matrix image: pixel (i, j) is dark where Cα_i and Cα_j are within 8 Å and |i−j|>4. Because the |i−j|>4 filter removes local helical contacts, off-diagonal stripes parallel to the main diagonal indicate parallel β-sheets; stripes perpendicular to it indicate antiparallel β-sheets. The Ramachandran plot scatters every residue's (φ, ψ) pair against the sterically allowed regions. The PAE heatmap renders the predicted-aligned-error matrix.

— Structural neighborhood —

3Di is Foldseek's structural alphabet. Each residue is assigned one of twenty discrete states based on how its Cα sits relative to its spatial (not sequential) neighbors. Aligning 3Di strings finds structural homologs roughly as well as full 3D superposition, but orders of magnitude faster.

Nearest PDB neighbors are the top structural matches found by Foldseek when searching this structure against the entire Protein Data Bank. Each hit reports a TM-score (0 to 1; >0.5 almost always implies the same fold) and an E-value. These are *structural* homologs — they may share no detectable sequence similarity.

— Confidence and disorder —

For AlphaFold models, the B-factor field carries pLDDT — the model's own estimate of local accuracy on a 0–100 scale. Regions with pLDDT<50 should be treated as essentially unmodeled; they often correspond to intrinsically disordered segments.

Crystallographic B-factors measure how much each atom's electron density is smeared out, in Å². They rise in mobile loops and surface residues and fall in the buried interior. In AlphaFold models this column is repurposed to hold pLDDT instead.

Predicted aligned error is AlphaFold's pairwise confidence. Unlike pLDDT (per-residue), PAE is per-residue-pair and captures whether two parts of the structure are correctly placed relative to each other. Units are ångströms of expected positional error.